Protein AF-A0A372Q7Y9-F1 (afdb_monomer_lite)

pLDDT: mean 80.44, std 14.88, range [39.59, 94.12]

Secondary structure (DSSP, 8-state):
------SEEEGGGTEEEEEE-GGGT-TTSTT-S-HHHHHHHHHHHHHHHHHHHHTT-EEEEEETTS-HHHHHHHHHHHHHHHHHHS----

Foldseek 3Di:
DPDLDFPDADPVLLETEHEAEPLQPDPPDPPDPDPVVNVVVVVSVVVVVVVSVVVVHHYHYHYPPDPCVPRVVVVVVVSVVVCVVDVDPD

Sequence (90 aa):
MRGLELDAFFRHHRMALEVQGAQHRLHNTSWYKDVKKLKDIVDRDRKKRTLCQLNGIYLLEVWYDENLEITIPQKIYKFKECIDRKGFNL

Radius of gyration: 15.14 Å; chains: 1; bounding box: 36×31×39 Å

Structure (mmCIF, N/CA/C/O backbone):
data_AF-A0A372Q7Y9-F1
#
_entry.id   AF-A0A372Q7Y9-F1
#
loop_
_atom_site.group_PDB
_atom_site.id
_atom_site.type_symbol
_atom_site.label_atom_id
_atom_site.label_alt_id
_atom_site.label_comp_id
_atom_site.label_asym_id
_atom_site.label_entity_id
_atom_site.label_seq_id
_atom_site.pdbx_PDB_ins_code
_atom_site.Cartn_x
_atom_site.Cartn_y
_atom_site.Cartn_z
_atom_site.occupancy
_atom_site.B_iso_or_equiv
_atom_site.auth_seq_id
_atom_site.auth_comp_id
_atom_site.auth_asym_id
_atom_site.auth_atom_id
_atom_site.pdbx_PDB_model_num
ATOM 1 N N . MET A 1 1 ? -4.265 -20.435 -8.662 1.00 39.59 1 MET A N 1
ATOM 2 C CA . MET A 1 1 ? -4.949 -19.211 -8.184 1.00 39.59 1 MET A CA 1
ATOM 3 C C . MET A 1 1 ? -4.181 -18.013 -8.722 1.00 39.59 1 MET A C 1
ATOM 5 O O . MET A 1 1 ? -2.974 -17.986 -8.538 1.00 39.59 1 MET A O 1
ATOM 9 N N . ARG A 1 2 ? -4.797 -17.061 -9.440 1.00 60.06 2 ARG A N 1
ATOM 10 C CA . ARG A 1 2 ? -4.073 -15.858 -9.917 1.00 60.06 2 ARG A CA 1
ATOM 11 C C . ARG A 1 2 ? -3.968 -14.848 -8.765 1.00 60.06 2 ARG A C 1
ATOM 13 O O . ARG A 1 2 ? -4.622 -13.810 -8.799 1.00 60.06 2 ARG A O 1
ATOM 20 N N . GLY A 1 3 ? -3.242 -15.253 -7.717 1.00 60.53 3 GLY A N 1
ATOM 21 C CA . GLY A 1 3 ? -3.169 -14.622 -6.399 1.00 60.53 3 GLY A CA 1
ATOM 22 C C . GLY A 1 3 ? -2.893 -13.131 -6.497 1.00 60.53 3 GLY A C 1
ATOM 23 O O . GLY A 1 3 ? -1.924 -12.722 -7.134 1.00 60.53 3 GLY A O 1
ATOM 24 N N . LEU A 1 4 ? -3.789 -12.323 -5.932 1.00 78.75 4 LEU A N 1
ATOM 25 C CA . LEU A 1 4 ? -3.509 -10.949 -5.530 1.00 78.75 4 LEU A CA 1
ATOM 26 C C . LEU A 1 4 ? -3.108 -11.038 -4.059 1.00 78.75 4 LEU A C 1
ATOM 28 O O . LEU A 1 4 ? -3.967 -11.218 -3.203 1.00 78.75 4 LEU A O 1
ATOM 32 N N . GLU A 1 5 ? -1.811 -10.981 -3.798 1.00 86.38 5 GLU A N 1
ATOM 33 C CA . GLU A 1 5 ? -1.250 -11.026 -2.448 1.00 86.38 5 GLU A CA 1
ATOM 34 C C . GLU A 1 5 ? -0.934 -9.609 -1.993 1.00 86.38 5 GLU A C 1
ATOM 36 O O . GLU A 1 5 ? -0.590 -8.774 -2.825 1.00 86.38 5 GLU A O 1
ATOM 41 N N . LEU A 1 6 ? -1.095 -9.350 -0.703 1.00 90.00 6 LEU A N 1
ATOM 42 C CA . LEU A 1 6 ? -0.667 -8.120 -0.043 1.00 90.00 6 LEU A CA 1
ATOM 43 C C . LEU A 1 6 ? 0.631 -8.429 0.700 1.00 90.00 6 LEU A C 1
ATOM 45 O O . LEU A 1 6 ? 0.753 -9.536 1.229 1.00 90.00 6 LEU A O 1
ATOM 49 N N . ASP A 1 7 ? 1.550 -7.470 0.795 1.00 90.75 7 ASP A N 1
ATOM 50 C CA . ASP A 1 7 ? 2.824 -7.697 1.493 1.00 90.75 7 ASP A CA 1
ATOM 51 C C . ASP A 1 7 ? 2.614 -7.962 2.989 1.00 90.75 7 ASP A C 1
ATOM 53 O O . ASP A 1 7 ? 3.255 -8.833 3.576 1.00 90.75 7 ASP A O 1
ATOM 57 N N . ALA A 1 8 ? 1.674 -7.244 3.612 1.00 92.38 8 ALA A N 1
ATOM 58 C CA . ALA A 1 8 ? 1.216 -7.556 4.960 1.00 92.38 8 ALA A CA 1
ATOM 59 C C . ALA A 1 8 ? -0.263 -7.213 5.162 1.00 92.38 8 ALA A C 1
ATOM 61 O O . ALA A 1 8 ? -0.796 -6.263 4.585 1.00 92.38 8 ALA A O 1
ATOM 62 N N . PHE A 1 9 ? -0.931 -7.966 6.040 1.00 93.19 9 PHE A N 1
ATOM 63 C CA . PHE A 1 9 ? -2.321 -7.723 6.420 1.00 93.19 9 PHE A CA 1
ATOM 64 C C . PHE A 1 9 ? -2.516 -7.791 7.939 1.00 93.19 9 PHE A C 1
ATOM 66 O O . PHE A 1 9 ? -2.337 -8.829 8.574 1.00 93.19 9 PHE A O 1
ATOM 73 N N . PHE A 1 10 ? -2.951 -6.677 8.521 1.00 91.25 10 PHE A N 1
ATOM 74 C CA . PHE A 1 10 ? -3.244 -6.502 9.939 1.00 91.25 10 PHE A CA 1
ATOM 75 C C . PHE A 1 10 ? -4.743 -6.687 10.189 1.00 91.25 10 PHE A C 1
ATOM 77 O O . PHE A 1 10 ? -5.515 -5.726 10.260 1.00 91.25 10 PHE A O 1
ATOM 84 N N . ARG A 1 11 ? -5.162 -7.949 10.343 1.00 89.50 11 ARG A N 1
ATOM 85 C CA . ARG A 1 11 ? -6.577 -8.352 10.432 1.00 89.50 11 ARG A CA 1
ATOM 86 C C . ARG A 1 11 ? -7.402 -7.539 11.436 1.00 89.50 11 ARG A C 1
ATOM 88 O O . ARG A 1 11 ? -8.496 -7.102 11.093 1.00 89.50 11 ARG A O 1
ATOM 95 N N . HIS A 1 12 ? -6.884 -7.327 12.647 1.00 88.31 12 HIS A N 1
ATOM 96 C CA . HIS A 1 12 ? -7.607 -6.632 13.723 1.00 88.31 12 HIS A CA 1
ATOM 97 C C . HIS A 1 12 ? -7.863 -5.151 13.436 1.00 88.31 12 HIS A C 1
ATOM 99 O O . HIS A 1 12 ? -8.836 -4.597 13.929 1.00 88.31 12 HIS A O 1
ATOM 105 N N . HIS A 1 13 ? -7.025 -4.530 12.608 1.00 86.31 13 HIS A N 1
ATOM 106 C CA . HIS A 1 13 ? -7.125 -3.112 12.265 1.00 86.31 13 HIS A CA 1
ATOM 107 C C . HIS A 1 13 ? -7.771 -2.889 10.898 1.00 86.31 13 HIS A C 1
ATOM 109 O O . HIS A 1 13 ? -7.845 -1.751 10.445 1.00 86.31 13 HIS A O 1
ATOM 115 N N . ARG A 1 14 ? -8.185 -3.973 10.216 1.00 91.56 14 ARG A N 1
ATOM 116 C CA . ARG A 1 14 ? -8.665 -3.938 8.827 1.00 91.56 14 ARG A CA 1
ATOM 117 C C . ARG A 1 14 ? -7.714 -3.129 7.940 1.00 91.56 14 ARG A C 1
ATOM 119 O O . ARG A 1 14 ? -8.148 -2.318 7.134 1.00 91.56 14 ARG A O 1
ATOM 126 N N . MET A 1 15 ? -6.410 -3.345 8.102 1.00 92.88 15 MET A N 1
ATOM 127 C CA . MET A 1 15 ? -5.368 -2.597 7.400 1.00 92.88 15 MET A CA 1
ATOM 128 C C . MET A 1 15 ? -4.469 -3.550 6.622 1.00 92.88 15 MET A C 1
ATOM 130 O O . MET A 1 15 ? -4.103 -4.607 7.126 1.00 92.88 15 MET A O 1
ATOM 134 N N . ALA A 1 16 ? -4.091 -3.167 5.411 1.00 94.12 16 ALA A N 1
ATOM 135 C CA . ALA A 1 16 ? -3.110 -3.858 4.586 1.00 94.12 16 ALA A CA 1
ATOM 136 C C . ALA A 1 16 ? -1.938 -2.925 4.281 1.00 94.12 16 ALA A C 1
ATOM 138 O O . ALA A 1 16 ? -2.156 -1.726 4.170 1.00 94.12 16 ALA A O 1
ATOM 139 N N . LEU A 1 17 ? -0.728 -3.457 4.133 1.00 92.38 17 LEU A N 1
ATOM 140 C CA . LEU A 1 17 ? 0.458 -2.728 3.680 1.00 92.38 17 LEU A CA 1
ATOM 141 C C . LEU A 1 17 ? 0.896 -3.281 2.325 1.00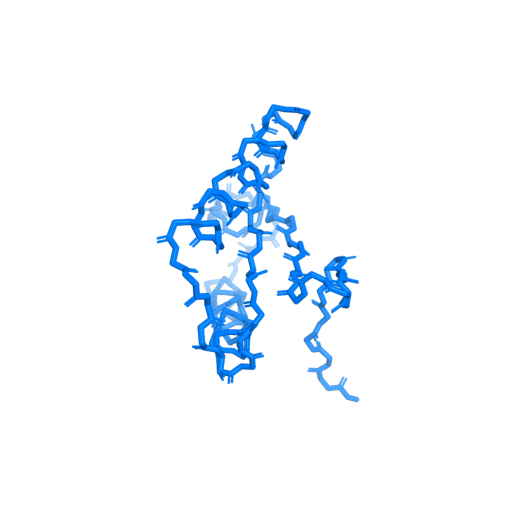 92.38 17 LEU A C 1
ATOM 143 O O . LEU A 1 17 ? 0.913 -4.496 2.130 1.00 92.38 17 LEU A O 1
ATOM 147 N N . GLU A 1 18 ? 1.272 -2.376 1.431 1.00 92.94 18 GLU A N 1
ATOM 148 C CA . GLU A 1 18 ? 1.828 -2.687 0.120 1.00 92.94 18 GLU A CA 1
ATOM 149 C C . GLU A 1 18 ? 3.010 -1.751 -0.169 1.00 92.94 18 GLU A C 1
ATOM 151 O O . GLU A 1 18 ? 2.863 -0.522 -0.157 1.00 92.94 18 GLU A O 1
ATOM 156 N N . VAL A 1 19 ? 4.179 -2.330 -0.433 1.00 89.50 19 VAL A N 1
ATOM 157 C CA . VAL A 1 19 ? 5.400 -1.618 -0.797 1.00 89.50 19 VAL A CA 1
ATOM 158 C C . VAL A 1 19 ? 5.531 -1.590 -2.315 1.00 89.50 19 VAL A C 1
ATOM 160 O O . VAL A 1 19 ? 5.743 -2.593 -2.988 1.00 89.50 19 VAL A O 1
ATOM 163 N N . GLN A 1 20 ? 5.426 -0.393 -2.867 1.00 87.31 20 GLN A N 1
ATOM 164 C CA . GLN A 1 20 ? 5.463 -0.136 -4.294 1.00 87.31 20 GLN A CA 1
ATOM 165 C C . GLN A 1 20 ? 6.918 -0.016 -4.765 1.00 87.31 20 GLN A C 1
ATOM 167 O O . GLN A 1 20 ? 7.650 0.893 -4.358 1.00 87.31 20 GLN A O 1
ATOM 172 N N . GLY A 1 21 ? 7.347 -0.927 -5.640 1.00 82.75 21 GLY A N 1
ATOM 173 C CA . GLY A 1 21 ? 8.693 -0.918 -6.218 1.00 82.75 21 GLY A CA 1
ATOM 174 C C . GLY A 1 21 ? 8.885 0.131 -7.323 1.00 82.75 21 GLY A C 1
ATOM 175 O O . GLY A 1 21 ? 7.930 0.613 -7.932 1.00 82.75 21 GLY A O 1
ATOM 176 N N . ALA A 1 22 ? 10.146 0.427 -7.664 1.00 75.56 22 ALA A N 1
ATOM 177 C CA . ALA A 1 22 ? 10.532 1.347 -8.754 1.00 75.56 22 ALA A CA 1
ATOM 178 C C . ALA A 1 22 ? 9.889 1.009 -10.107 1.00 75.56 22 ALA A C 1
ATOM 180 O O . ALA A 1 22 ? 9.587 1.877 -10.930 1.00 75.56 22 ALA A O 1
ATOM 181 N N . GLN A 1 23 ? 9.642 -0.283 -10.288 1.00 67.62 23 GLN A N 1
ATOM 182 C CA . GLN A 1 23 ? 8.977 -0.900 -11.423 1.00 67.62 23 GLN A CA 1
ATOM 183 C C . GLN A 1 23 ? 7.571 -0.349 -11.702 1.00 67.62 23 GLN A C 1
ATOM 185 O O . GLN A 1 23 ? 7.119 -0.414 -12.841 1.00 67.62 23 GLN A O 1
ATOM 190 N N . HIS A 1 24 ? 6.894 0.211 -10.697 1.00 60.88 24 HIS A N 1
ATOM 191 C CA . HIS A 1 24 ? 5.531 0.728 -10.832 1.00 60.88 24 HIS A CA 1
ATOM 192 C C . HIS A 1 24 ? 5.493 2.189 -11.326 1.00 60.88 24 HIS A C 1
ATOM 194 O O . HIS A 1 24 ? 4.435 2.670 -11.725 1.00 60.88 24 HIS A O 1
ATOM 200 N N . ARG A 1 25 ? 6.631 2.908 -11.328 1.00 65.75 25 ARG A N 1
ATOM 201 C CA . ARG A 1 25 ? 6.719 4.314 -11.783 1.00 65.75 25 ARG A CA 1
ATOM 202 C C . ARG A 1 25 ? 7.610 4.534 -13.000 1.00 65.75 25 ARG A C 1
ATOM 204 O O . ARG A 1 25 ? 7.327 5.424 -13.799 1.00 65.75 25 ARG A O 1
ATOM 211 N N . LEU A 1 26 ? 8.683 3.763 -13.160 1.00 60.53 26 LEU A N 1
ATOM 212 C CA . LEU A 1 26 ? 9.689 4.043 -14.183 1.00 60.53 26 LEU A CA 1
ATOM 213 C C . LEU A 1 26 ? 9.518 3.138 -15.407 1.00 60.53 26 LEU A C 1
ATOM 215 O O . LEU A 1 26 ? 9.960 1.994 -15.414 1.00 60.53 26 LEU A O 1
ATOM 219 N N . HIS A 1 27 ? 8.971 3.703 -16.489 1.00 53.91 27 HIS A N 1
ATOM 220 C CA . HIS A 1 27 ? 8.918 3.082 -17.824 1.00 53.91 27 HIS A CA 1
ATOM 221 C C . HIS A 1 27 ? 10.320 2.790 -18.407 1.00 53.91 27 HIS A C 1
ATOM 223 O O . HIS A 1 27 ? 10.447 2.050 -19.376 1.00 53.91 27 HIS A O 1
ATOM 229 N N . ASN A 1 28 ? 11.381 3.390 -17.850 1.00 52.47 28 ASN A N 1
ATOM 230 C CA . ASN A 1 28 ? 12.688 3.494 -18.508 1.00 52.47 28 ASN A CA 1
ATOM 231 C C . ASN A 1 28 ? 13.859 2.933 -17.693 1.00 52.47 28 ASN A C 1
ATOM 233 O O . ASN A 1 28 ? 14.973 3.446 -17.709 1.00 52.47 28 ASN A O 1
ATOM 237 N N . THR A 1 29 ? 13.598 1.868 -16.953 1.00 50.91 29 THR A N 1
ATOM 238 C CA . THR A 1 29 ? 14.647 1.051 -16.348 1.00 50.91 29 THR A CA 1
ATOM 239 C C . THR A 1 29 ? 14.613 -0.301 -17.059 1.00 50.91 29 THR A C 1
ATOM 241 O O . THR A 1 29 ? 13.538 -0.738 -17.462 1.00 50.91 29 THR A O 1
ATOM 244 N N . SER A 1 30 ? 15.755 -0.965 -17.258 1.00 57.88 30 SER A N 1
ATOM 245 C CA . SER A 1 30 ? 15.911 -2.234 -18.011 1.00 57.88 30 SER A CA 1
ATOM 246 C C . SER A 1 30 ? 14.988 -3.411 -17.609 1.00 57.88 30 SER A C 1
ATOM 248 O O . SER A 1 30 ? 15.144 -4.512 -18.132 1.00 57.88 30 SER A O 1
ATOM 250 N N . TRP A 1 31 ? 14.034 -3.208 -16.698 1.00 52.28 31 TRP A N 1
ATOM 251 C CA . TRP A 1 31 ? 13.069 -4.172 -16.175 1.00 52.28 31 TRP A CA 1
ATOM 252 C C . TRP A 1 31 ? 11.901 -4.468 -17.128 1.00 52.28 31 TRP A C 1
ATOM 254 O O . TRP A 1 31 ? 11.481 -5.621 -17.216 1.00 52.28 31 TRP A O 1
ATOM 264 N N . TYR A 1 32 ? 11.397 -3.481 -17.883 1.00 54.34 32 TYR A N 1
ATOM 265 C CA . TYR A 1 32 ? 10.279 -3.688 -18.815 1.00 54.34 32 TYR A CA 1
ATOM 266 C C . TYR A 1 32 ? 10.568 -3.074 -20.183 1.00 54.34 32 TYR A C 1
ATOM 268 O O . TYR A 1 32 ? 10.548 -1.865 -20.359 1.00 54.34 32 TYR A O 1
ATOM 276 N N . LYS A 1 33 ? 10.794 -3.934 -21.182 1.00 59.72 33 LYS A N 1
ATOM 277 C CA . LYS A 1 33 ? 10.886 -3.532 -22.598 1.00 59.72 33 LYS A CA 1
ATOM 278 C C . LYS A 1 33 ? 9.513 -3.323 -23.256 1.00 59.72 33 LYS A C 1
ATOM 280 O O . LYS A 1 33 ? 9.453 -2.899 -24.401 1.00 59.72 33 LYS A O 1
ATOM 285 N N . ASP A 1 34 ? 8.428 -3.670 -22.558 1.00 68.00 34 ASP A N 1
ATOM 286 C CA . ASP A 1 34 ? 7.081 -3.793 -23.119 1.00 68.00 34 ASP A CA 1
ATOM 287 C C . ASP A 1 34 ? 6.053 -3.026 -22.272 1.00 68.00 34 ASP A C 1
ATOM 289 O O . ASP A 1 34 ? 5.834 -3.334 -21.096 1.00 68.00 34 ASP A O 1
ATOM 293 N N . VAL A 1 35 ? 5.395 -2.055 -22.909 1.00 72.81 35 VAL A N 1
ATOM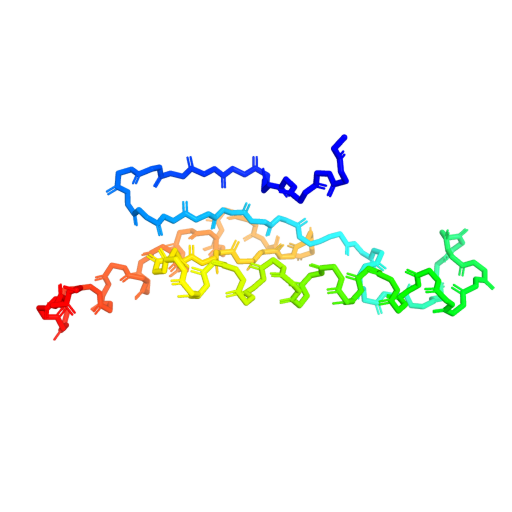 294 C CA . VAL A 1 35 ? 4.323 -1.207 -22.360 1.00 72.81 35 VAL A CA 1
ATOM 295 C C . VAL A 1 35 ? 3.176 -2.044 -21.783 1.00 72.81 35 VAL A C 1
ATOM 297 O O . VAL A 1 35 ? 2.534 -1.648 -20.808 1.00 72.81 35 VAL A O 1
ATOM 300 N N . LYS A 1 36 ? 2.929 -3.235 -22.343 1.00 78.62 36 LYS A N 1
ATOM 301 C CA . LYS A 1 36 ? 1.861 -4.129 -21.893 1.00 78.62 36 LYS A CA 1
ATOM 302 C C . LYS A 1 36 ? 2.067 -4.600 -20.453 1.00 78.62 36 LYS A C 1
ATOM 304 O O . LYS A 1 36 ? 1.111 -4.632 -19.686 1.00 78.62 36 LYS A O 1
ATOM 309 N N . LYS A 1 37 ? 3.312 -4.879 -20.055 1.00 76.12 37 LYS A N 1
ATOM 310 C CA . LYS A 1 37 ? 3.629 -5.320 -18.687 1.00 76.12 37 LYS A CA 1
ATOM 311 C C . LYS A 1 37 ? 3.423 -4.212 -17.658 1.00 76.12 37 LYS A C 1
ATOM 313 O O . LYS A 1 37 ? 2.945 -4.487 -16.564 1.00 76.12 37 LYS A O 1
ATOM 318 N N . LEU A 1 38 ? 3.724 -2.963 -18.023 1.00 76.44 38 LEU A N 1
ATOM 319 C CA . LEU A 1 38 ? 3.433 -1.813 -17.166 1.00 76.44 38 LEU A CA 1
ATOM 320 C C . LEU A 1 38 ? 1.923 -1.670 -16.948 1.00 76.44 38 LEU A C 1
ATOM 322 O O . LEU A 1 38 ? 1.476 -1.495 -15.817 1.00 76.44 38 LEU A O 1
ATOM 326 N N . LYS A 1 39 ? 1.132 -1.801 -18.018 1.00 83.00 39 LYS A N 1
ATOM 327 C CA . LYS A 1 39 ? -0.329 -1.764 -17.921 1.00 83.00 39 LYS A CA 1
ATOM 328 C C . LYS A 1 39 ? -0.870 -2.876 -17.018 1.00 83.00 39 LYS A C 1
ATOM 330 O O . LYS A 1 39 ? -1.703 -2.595 -16.164 1.00 83.00 39 LYS A O 1
ATOM 335 N N . ASP A 1 40 ? -0.357 -4.097 -17.153 1.00 84.44 40 ASP A N 1
ATOM 336 C CA . ASP A 1 40 ? -0.777 -5.230 -16.321 1.00 84.44 40 ASP A CA 1
ATOM 337 C C . ASP A 1 40 ? -0.500 -4.989 -14.823 1.00 84.44 40 ASP A C 1
ATOM 339 O O . ASP A 1 40 ? -1.324 -5.345 -13.978 1.00 84.44 40 ASP A O 1
ATOM 343 N N . ILE A 1 41 ? 0.628 -4.351 -14.482 1.00 82.19 41 ILE A N 1
ATOM 344 C CA . ILE A 1 41 ? 0.970 -3.964 -13.102 1.00 82.19 41 ILE A CA 1
ATOM 345 C C . ILE A 1 41 ? 0.004 -2.894 -12.586 1.00 82.19 41 ILE A C 1
ATOM 347 O O . ILE A 1 41 ? -0.581 -3.059 -11.517 1.00 82.19 41 ILE A O 1
ATOM 351 N N . VAL A 1 42 ? -0.237 -1.840 -13.371 1.00 83.50 42 VAL A N 1
ATOM 352 C CA . VAL A 1 42 ? -1.173 -0.764 -13.005 1.00 83.50 42 VAL A CA 1
ATOM 353 C C . VAL A 1 42 ? -2.593 -1.303 -12.803 1.00 83.50 42 VAL A C 1
ATOM 355 O O . VAL A 1 42 ? -3.259 -0.958 -11.824 1.00 83.50 42 VAL A O 1
ATOM 358 N N . ASP A 1 43 ? -3.057 -2.183 -13.692 1.00 88.38 43 ASP A N 1
ATOM 359 C CA . ASP A 1 43 ? -4.376 -2.808 -13.592 1.00 88.38 43 ASP A CA 1
ATOM 360 C C . ASP A 1 43 ? -4.469 -3.726 -12.362 1.00 88.38 43 ASP A C 1
ATOM 362 O O . ASP A 1 43 ? -5.506 -3.779 -11.688 1.00 88.38 43 ASP A O 1
ATOM 366 N N . ARG A 1 44 ? -3.376 -4.414 -12.012 1.00 87.25 44 ARG A N 1
ATOM 367 C CA . ARG A 1 44 ? -3.287 -5.246 -10.808 1.00 87.25 44 ARG A CA 1
ATOM 368 C C . ARG A 1 44 ? -3.337 -4.411 -9.527 1.00 87.25 44 ARG A C 1
ATOM 370 O O . ARG A 1 44 ? -4.114 -4.758 -8.635 1.00 87.25 44 ARG A O 1
ATOM 377 N N . ASP A 1 45 ? -2.605 -3.304 -9.454 1.00 87.62 45 ASP A N 1
ATOM 378 C CA . ASP A 1 45 ? -2.636 -2.381 -8.311 1.00 87.62 45 ASP A CA 1
ATOM 379 C C . ASP A 1 45 ? -4.012 -1.738 -8.149 1.00 87.62 45 ASP A C 1
ATOM 381 O O . ASP A 1 45 ? -4.568 -1.681 -7.049 1.00 87.62 45 ASP A O 1
ATOM 385 N N . ARG A 1 46 ? -4.627 -1.316 -9.260 1.00 90.31 46 ARG A N 1
ATOM 386 C CA . ARG A 1 46 ? -6.001 -0.805 -9.254 1.00 90.31 46 ARG A CA 1
ATOM 387 C C . ARG A 1 46 ? -6.967 -1.844 -8.694 1.00 90.31 46 ARG A C 1
ATOM 389 O O . ARG A 1 46 ? -7.788 -1.516 -7.841 1.00 90.31 46 ARG A O 1
ATOM 396 N N . LYS A 1 47 ? -6.844 -3.102 -9.122 1.00 92.38 47 LYS A N 1
ATOM 397 C CA . LYS A 1 47 ? -7.681 -4.195 -8.620 1.00 92.38 47 LYS A CA 1
ATOM 398 C C . LYS A 1 47 ? -7.474 -4.438 -7.120 1.00 92.38 47 LYS A C 1
ATOM 400 O O . LYS A 1 47 ? -8.466 -4.636 -6.420 1.00 92.38 47 LYS A O 1
ATOM 405 N N . LYS A 1 48 ? -6.236 -4.379 -6.611 1.00 90.88 48 LYS A N 1
ATOM 406 C CA . LYS A 1 48 ? -5.944 -4.465 -5.165 1.00 90.88 48 LYS A CA 1
ATOM 407 C C . LYS A 1 48 ? -6.632 -3.347 -4.385 1.00 90.88 48 LYS A C 1
ATOM 409 O O . LYS A 1 48 ? -7.346 -3.637 -3.425 1.00 90.88 48 LYS A O 1
ATOM 414 N N . ARG A 1 49 ? -6.482 -2.093 -4.831 1.00 92.56 49 ARG A N 1
ATOM 415 C CA . ARG A 1 49 ? -7.132 -0.924 -4.212 1.00 92.56 49 ARG A CA 1
ATOM 416 C C . ARG A 1 49 ? -8.648 -1.091 -4.161 1.00 92.56 49 ARG A C 1
ATOM 418 O O . ARG A 1 49 ? -9.237 -0.957 -3.092 1.00 92.56 49 ARG A O 1
ATOM 425 N N . THR A 1 50 ? -9.270 -1.452 -5.286 1.00 93.44 50 THR A N 1
ATOM 426 C CA . THR A 1 50 ? -10.723 -1.660 -5.363 1.00 93.44 50 THR A CA 1
ATOM 427 C C . THR A 1 50 ? -11.190 -2.767 -4.421 1.00 93.44 50 THR A C 1
ATOM 429 O O . THR A 1 50 ? -12.172 -2.584 -3.709 1.00 93.44 50 THR A O 1
ATOM 432 N N . LEU A 1 51 ? -10.486 -3.900 -4.366 1.00 93.12 51 LEU A N 1
ATOM 433 C CA . LEU A 1 51 ? -10.854 -4.989 -3.461 1.00 93.12 51 LEU A CA 1
ATOM 434 C C . LEU A 1 51 ? -10.703 -4.594 -1.991 1.00 93.12 51 LEU A C 1
ATOM 436 O O . LEU A 1 51 ? -11.589 -4.912 -1.202 1.00 93.12 51 LEU A O 1
ATOM 440 N N . CYS A 1 52 ? -9.637 -3.880 -1.622 1.00 92.69 52 CYS A N 1
ATOM 441 C CA . CYS A 1 52 ? -9.472 -3.389 -0.255 1.00 92.69 52 CYS A CA 1
ATOM 442 C C . CYS A 1 52 ? -10.618 -2.445 0.128 1.00 92.69 52 CYS A C 1
ATOM 444 O O . CYS A 1 52 ? -11.256 -2.653 1.154 1.00 92.69 52 CYS A O 1
ATOM 446 N N .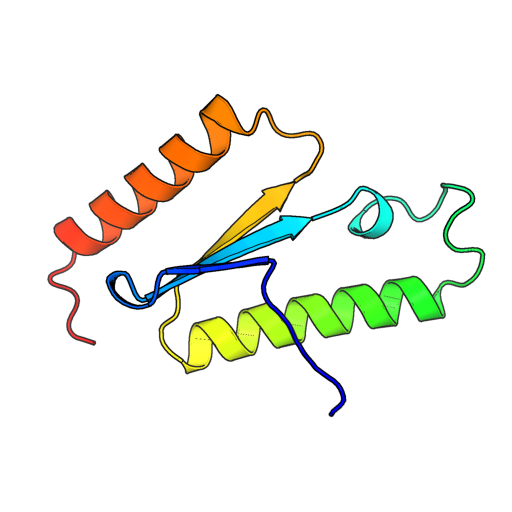 GLN A 1 53 ? -10.957 -1.487 -0.739 1.00 91.00 53 GLN A N 1
ATOM 447 C CA . GLN A 1 53 ? -12.067 -0.555 -0.518 1.00 91.00 53 GLN A CA 1
ATOM 448 C C . GLN A 1 53 ? -13.414 -1.268 -0.350 1.00 91.00 53 GLN A C 1
ATOM 450 O O . GLN A 1 53 ? -14.111 -1.021 0.630 1.00 91.00 53 GLN A O 1
ATOM 455 N N . LEU A 1 54 ? -13.761 -2.187 -1.259 1.00 93.31 54 LEU A N 1
ATOM 456 C CA . LEU A 1 54 ? -15.018 -2.947 -1.192 1.00 93.31 54 LEU A CA 1
ATOM 457 C C . LEU A 1 54 ? -15.126 -3.799 0.075 1.00 93.31 54 LEU A C 1
ATOM 459 O O . LEU A 1 54 ? -16.221 -4.037 0.571 1.00 93.31 54 LEU A O 1
ATOM 463 N N . ASN A 1 55 ? -13.990 -4.252 0.602 1.00 91.31 55 ASN A N 1
ATOM 464 C CA . ASN A 1 55 ? -13.930 -5.021 1.834 1.00 91.31 55 ASN A CA 1
ATOM 465 C C . ASN A 1 55 ? -13.676 -4.135 3.059 1.00 91.31 55 ASN A C 1
ATOM 467 O O . ASN A 1 55 ? -13.358 -4.677 4.107 1.00 91.31 55 ASN A O 1
ATOM 471 N N . GLY A 1 56 ? -13.764 -2.804 2.983 1.00 90.94 56 GLY A N 1
ATOM 472 C CA . GLY A 1 56 ? -13.506 -1.931 4.136 1.00 90.94 56 GLY A CA 1
ATOM 473 C C . GLY A 1 56 ? -12.133 -2.172 4.775 1.00 90.94 56 GLY A C 1
ATOM 474 O O . GLY A 1 56 ? -12.016 -2.218 5.999 1.00 90.94 56 GLY A O 1
ATOM 475 N N . ILE A 1 57 ? -11.122 -2.432 3.946 1.00 92.19 57 ILE A N 1
ATOM 476 C CA . ILE A 1 57 ? -9.720 -2.574 4.332 1.00 92.19 57 ILE A CA 1
ATOM 477 C C . ILE A 1 57 ? -8.999 -1.290 3.932 1.00 92.19 57 ILE A C 1
ATOM 479 O O . ILE A 1 57 ? -9.013 -0.891 2.766 1.00 92.19 57 ILE A O 1
ATOM 483 N N . TYR A 1 58 ? -8.334 -0.658 4.891 1.00 91.88 58 TYR A N 1
ATOM 484 C CA . TYR A 1 58 ? -7.456 0.469 4.628 1.00 91.88 58 TYR A CA 1
ATOM 485 C C . TYR A 1 58 ? -6.140 -0.029 4.028 1.00 91.88 58 TYR A C 1
ATOM 487 O O . TYR A 1 58 ? -5.363 -0.709 4.699 1.00 91.88 58 TYR A O 1
ATOM 495 N N . LEU A 1 59 ? -5.898 0.290 2.758 1.00 93.25 59 LEU A N 1
ATOM 496 C CA . LEU A 1 59 ? -4.657 -0.062 2.077 1.00 93.25 59 LEU A CA 1
ATOM 497 C C . LEU A 1 59 ? -3.617 1.047 2.274 1.00 93.25 59 LEU A C 1
ATOM 499 O O . LEU A 1 59 ? -3.770 2.161 1.776 1.00 93.25 59 LEU A O 1
ATOM 503 N N . LEU A 1 60 ? -2.560 0.722 3.007 1.00 93.19 60 LEU A N 1
ATOM 504 C CA . LEU A 1 60 ? -1.388 1.545 3.237 1.00 93.19 60 LEU A CA 1
ATOM 505 C C . LEU A 1 60 ? -0.364 1.285 2.129 1.00 93.19 60 LEU A C 1
ATOM 507 O O . LEU A 1 60 ? 0.326 0.273 2.140 1.00 93.19 60 LEU A O 1
ATOM 511 N N . GLU A 1 61 ? -0.249 2.211 1.187 1.00 92.38 61 GLU A N 1
ATOM 512 C CA . GLU A 1 61 ? 0.730 2.111 0.102 1.00 92.38 61 GLU A CA 1
ATOM 513 C C . GLU A 1 61 ? 1.951 2.963 0.422 1.00 92.38 61 GLU A C 1
ATOM 515 O O . GLU A 1 61 ? 1.812 4.146 0.749 1.00 92.38 61 GLU A O 1
ATOM 520 N N . VAL A 1 62 ? 3.140 2.376 0.338 1.00 91.56 62 VAL A N 1
ATOM 521 C CA . VAL A 1 62 ? 4.412 3.054 0.615 1.00 91.56 62 VAL A CA 1
ATOM 522 C C . VAL A 1 62 ? 5.368 2.787 -0.527 1.00 91.56 62 VAL A C 1
ATOM 524 O O . VAL A 1 62 ? 5.427 1.677 -1.038 1.00 91.56 62 VAL A O 1
ATOM 527 N N . TRP A 1 63 ? 6.104 3.797 -0.953 1.00 90.19 63 TRP A N 1
ATOM 528 C CA . TRP A 1 63 ? 7.044 3.653 -2.048 1.00 90.19 63 TRP A CA 1
ATOM 529 C C . TRP A 1 63 ? 8.442 3.304 -1.554 1.00 90.19 63 TRP A C 1
ATOM 531 O O . TRP A 1 63 ? 8.866 3.752 -0.492 1.00 90.19 63 TRP A O 1
ATOM 541 N N . TYR A 1 64 ? 9.171 2.519 -2.346 1.00 85.38 64 TYR A N 1
ATOM 542 C CA . TYR A 1 64 ? 10.534 2.078 -2.027 1.00 85.38 64 TYR A CA 1
ATOM 543 C C . TYR A 1 64 ? 11.535 3.227 -1.795 1.00 85.38 64 TYR A C 1
ATOM 545 O O . TYR A 1 64 ? 12.554 3.023 -1.143 1.00 85.38 64 TYR A O 1
ATOM 553 N N . ASP A 1 65 ? 11.275 4.405 -2.366 1.00 88.75 65 ASP A N 1
ATOM 554 C CA . ASP A 1 65 ? 12.095 5.614 -2.267 1.00 88.75 65 ASP A CA 1
ATOM 555 C C . ASP A 1 65 ? 11.656 6.551 -1.128 1.00 88.75 65 ASP A C 1
ATOM 557 O O . ASP A 1 65 ? 12.315 7.557 -0.866 1.00 88.75 65 ASP A O 1
ATOM 561 N N . GLU A 1 66 ? 10.567 6.231 -0.421 1.00 89.44 66 GLU A N 1
ATOM 562 C CA . GLU A 1 66 ? 10.170 6.937 0.796 1.00 89.44 66 GLU A CA 1
ATOM 563 C C . GLU A 1 66 ? 11.010 6.460 1.995 1.00 89.44 66 GLU A C 1
ATOM 565 O O . GLU A 1 66 ? 11.357 5.284 2.115 1.00 89.44 66 GLU A O 1
ATOM 570 N N . ASN A 1 67 ? 11.284 7.355 2.951 1.00 91.94 67 ASN A N 1
ATOM 571 C CA . ASN A 1 67 ? 11.841 6.938 4.238 1.00 91.94 67 ASN A CA 1
ATOM 572 C C . ASN A 1 67 ? 10.767 6.164 5.025 1.00 91.94 67 ASN A C 1
ATOM 574 O O . ASN A 1 67 ? 9.856 6.762 5.602 1.00 91.94 67 ASN A O 1
ATOM 578 N N . LEU A 1 68 ? 10.870 4.833 5.031 1.00 87.19 68 LEU A N 1
ATOM 579 C CA . LEU A 1 68 ? 9.876 3.932 5.622 1.00 87.19 68 LEU A CA 1
ATOM 580 C C . LEU A 1 68 ? 9.680 4.162 7.127 1.00 87.19 68 LEU A C 1
ATOM 582 O O . LEU A 1 68 ? 8.546 4.080 7.603 1.00 87.19 68 LEU A O 1
ATOM 586 N N . GLU A 1 69 ? 10.749 4.505 7.854 1.00 88.88 69 GLU A N 1
ATOM 587 C CA . GLU A 1 69 ? 10.705 4.775 9.299 1.00 88.88 69 GLU A CA 1
ATOM 588 C C . GLU A 1 69 ? 9.874 6.016 9.634 1.00 88.88 69 GLU A C 1
ATOM 590 O O . GLU A 1 69 ? 9.325 6.118 10.727 1.00 88.88 69 GLU A O 1
ATOM 595 N N . ILE A 1 70 ? 9.734 6.946 8.687 1.00 92.25 70 ILE A N 1
ATOM 596 C CA . ILE A 1 70 ? 8.934 8.164 8.850 1.00 92.25 70 ILE A CA 1
ATOM 597 C C . ILE A 1 70 ? 7.539 7.973 8.248 1.00 92.25 70 ILE A C 1
ATOM 599 O O . ILE A 1 70 ? 6.522 8.266 8.882 1.00 92.2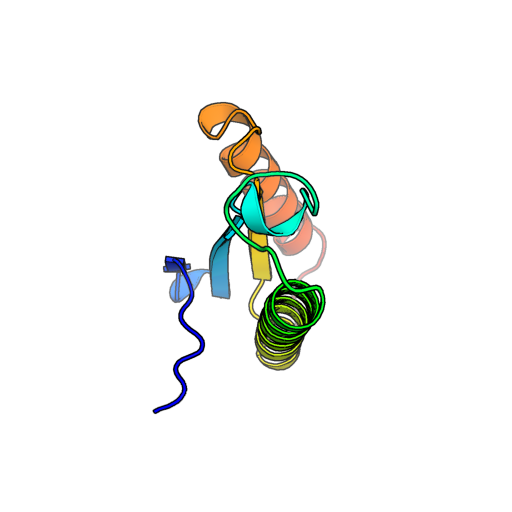5 70 ILE A O 1
ATOM 603 N N . THR A 1 71 ? 7.472 7.463 7.020 1.00 91.38 71 THR A N 1
ATOM 604 C CA . THR A 1 71 ? 6.239 7.425 6.231 1.00 91.38 71 THR A CA 1
ATOM 605 C C . THR A 1 71 ? 5.217 6.438 6.785 1.00 91.38 71 THR A C 1
ATOM 607 O O . THR A 1 71 ? 4.023 6.752 6.817 1.00 91.38 71 THR A O 1
ATOM 610 N N . ILE A 1 72 ? 5.654 5.256 7.241 1.00 90.19 72 ILE A N 1
ATOM 611 C CA . ILE A 1 72 ? 4.739 4.250 7.797 1.00 90.19 72 ILE A CA 1
ATOM 612 C C . ILE A 1 72 ? 4.063 4.790 9.069 1.00 90.19 72 ILE A C 1
ATOM 614 O O . ILE A 1 72 ? 2.827 4.843 9.085 1.00 90.19 72 ILE A O 1
ATOM 618 N N . PRO A 1 73 ? 4.796 5.272 10.098 1.00 92.12 73 PRO A N 1
ATOM 619 C CA . PRO A 1 73 ? 4.164 5.844 11.286 1.00 92.12 73 PRO A CA 1
ATOM 620 C C . PRO A 1 73 ? 3.229 7.015 10.984 1.00 92.12 73 PRO A C 1
ATOM 622 O O . PRO A 1 73 ? 2.129 7.064 11.532 1.00 92.12 73 PRO A O 1
ATOM 625 N N . GLN A 1 74 ? 3.605 7.925 10.078 1.00 92.50 74 GLN A N 1
ATOM 626 C CA . GLN A 1 74 ? 2.758 9.064 9.706 1.00 92.50 74 GLN A CA 1
ATOM 627 C C . GLN A 1 74 ? 1.424 8.630 9.094 1.00 92.50 74 GLN A C 1
ATOM 629 O O . GLN A 1 74 ? 0.368 9.162 9.442 1.00 92.50 74 GLN A O 1
ATOM 634 N N . LYS A 1 75 ? 1.450 7.663 8.172 1.00 91.12 75 LYS A N 1
ATOM 635 C CA . LYS A 1 75 ? 0.232 7.167 7.527 1.00 91.12 75 LYS A CA 1
ATOM 636 C C . LYS A 1 75 ? -0.636 6.359 8.504 1.00 91.12 75 LYS A C 1
ATOM 638 O O . LYS A 1 75 ? -1.858 6.490 8.456 1.00 91.12 75 LYS A O 1
ATOM 643 N N . ILE A 1 76 ? -0.033 5.599 9.425 1.00 89.94 76 ILE A N 1
ATOM 644 C CA . ILE A 1 76 ? -0.760 4.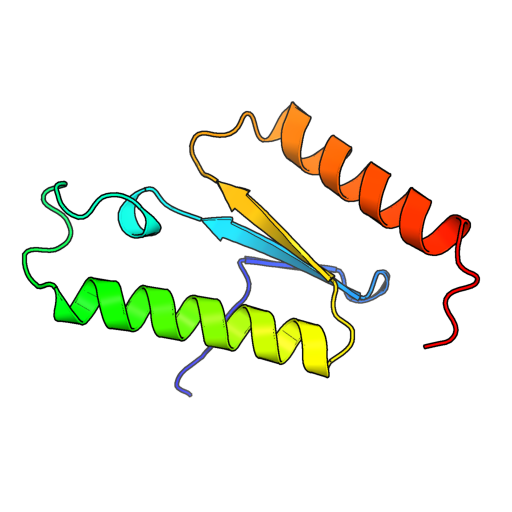915 10.511 1.00 89.94 76 ILE A CA 1
ATOM 645 C C . ILE A 1 76 ? -1.412 5.930 11.459 1.00 89.94 76 ILE A C 1
ATOM 647 O O . ILE A 1 76 ? -2.569 5.752 11.837 1.00 89.94 76 ILE A O 1
ATOM 651 N N . TYR A 1 77 ? -0.708 7.004 11.827 1.00 89.94 77 TYR A N 1
ATOM 652 C CA . TYR A 1 77 ? -1.255 8.062 12.680 1.00 89.94 77 TYR A CA 1
ATOM 653 C C . TYR A 1 77 ? -2.471 8.736 12.034 1.00 89.94 77 TYR A C 1
ATOM 655 O O . TYR A 1 77 ? -3.527 8.815 12.655 1.00 89.94 77 TYR A O 1
ATOM 663 N N . LYS A 1 78 ? -2.371 9.110 10.751 1.00 87.50 78 LYS A N 1
ATOM 664 C CA . LYS A 1 78 ? -3.498 9.676 9.987 1.00 87.50 78 LYS A CA 1
ATOM 665 C C . LYS A 1 78 ? -4.698 8.734 9.918 1.00 87.50 78 LYS A C 1
ATOM 667 O O . LYS A 1 78 ? -5.838 9.187 10.001 1.00 87.50 78 LYS A O 1
ATOM 672 N N . PHE A 1 79 ? -4.453 7.431 9.761 1.00 85.06 79 PHE A N 1
ATOM 673 C CA . PHE A 1 79 ? -5.514 6.428 9.801 1.00 85.06 79 PHE A CA 1
ATOM 674 C C . PHE A 1 79 ? -6.210 6.414 11.166 1.00 85.06 79 PHE A C 1
ATOM 676 O O . PHE A 1 79 ? -7.433 6.504 11.211 1.00 85.06 79 PHE A O 1
ATOM 683 N N . LYS A 1 80 ? -5.446 6.379 12.267 1.00 84.56 80 LYS A N 1
ATOM 684 C CA . LYS A 1 80 ? -6.002 6.445 13.627 1.00 84.56 80 LYS A CA 1
ATOM 685 C C . LYS A 1 80 ? -6.826 7.714 13.848 1.00 84.56 80 LYS A C 1
ATOM 687 O O . LYS A 1 80 ? -7.976 7.605 14.244 1.00 84.56 80 LYS A O 1
ATOM 692 N N . GLU A 1 81 ? -6.318 8.890 13.467 1.00 83.69 81 GLU A N 1
ATOM 693 C CA . GLU A 1 81 ? -7.089 10.142 13.554 1.00 83.69 81 GLU A CA 1
ATOM 694 C C . GLU A 1 81 ? -8.420 10.074 12.788 1.00 83.69 81 GLU A C 1
ATOM 696 O O . GLU A 1 81 ? -9.424 10.631 13.230 1.00 83.69 81 GLU A O 1
ATOM 701 N N . CYS A 1 82 ? -8.448 9.405 11.632 1.00 75.88 82 CYS A N 1
ATOM 702 C CA . CYS A 1 82 ? -9.664 9.243 10.838 1.00 75.88 82 CYS A CA 1
ATOM 703 C C . CYS A 1 82 ? -10.679 8.293 11.494 1.00 75.88 82 CYS A C 1
ATOM 705 O O . CYS A 1 82 ? -11.880 8.547 11.386 1.00 75.88 82 CYS A O 1
ATOM 707 N N . ILE A 1 83 ? -10.207 7.235 12.161 1.00 75.50 83 ILE A N 1
ATOM 708 C CA . ILE A 1 83 ? -11.033 6.307 12.951 1.00 75.50 83 ILE A CA 1
ATOM 709 C C . ILE A 1 83 ? -11.548 6.975 14.233 1.00 75.50 83 ILE A C 1
ATOM 711 O O . ILE A 1 83 ? -12.685 6.747 14.622 1.00 75.50 83 ILE A O 1
ATOM 715 N N . ASP A 1 84 ? -10.748 7.825 14.873 1.00 70.25 84 ASP A N 1
ATOM 716 C CA . ASP A 1 84 ? -11.124 8.459 16.140 1.00 70.25 84 ASP A CA 1
ATOM 717 C C . ASP A 1 84 ? -12.070 9.656 15.927 1.00 70.25 84 ASP A C 1
ATOM 719 O O . ASP A 1 84 ? -12.980 9.891 16.722 1.00 70.25 84 ASP A O 1
ATOM 723 N N . ARG A 1 85 ? -11.901 10.421 14.834 1.00 63.03 85 ARG A N 1
ATOM 724 C CA . ARG A 1 85 ? -12.759 11.584 14.511 1.00 63.03 85 ARG A CA 1
ATOM 725 C C . ARG A 1 85 ? -14.112 11.218 13.926 1.00 63.03 85 ARG A C 1
ATOM 727 O O . ARG A 1 85 ? -15.049 12.011 14.000 1.00 63.03 85 ARG A O 1
ATOM 734 N N . LYS A 1 86 ? -14.216 10.058 13.294 1.00 55.12 86 LYS A N 1
ATOM 735 C CA . LYS A 1 86 ? -15.485 9.516 12.829 1.00 55.12 86 LYS A CA 1
ATOM 736 C C . LYS A 1 86 ? -15.695 8.265 13.642 1.00 55.12 86 LYS A C 1
ATOM 738 O O . LYS A 1 86 ? -15.010 7.301 13.354 1.00 55.12 86 LYS A O 1
ATOM 743 N N . GLY A 1 87 ? -16.633 8.259 14.592 1.00 51.03 87 GLY A N 1
ATOM 744 C CA . GLY A 1 87 ? -17.165 6.997 15.107 1.00 51.03 87 GLY A CA 1
ATOM 745 C C . GLY A 1 87 ? -17.521 6.135 13.897 1.00 51.03 87 GLY A C 1
ATOM 746 O O . GLY A 1 87 ? -18.478 6.435 13.183 1.00 51.03 87 GLY A O 1
ATOM 747 N N . PHE A 1 88 ? -16.633 5.201 13.563 1.00 47.16 88 PHE A N 1
ATOM 748 C CA . PHE A 1 88 ? -16.603 4.55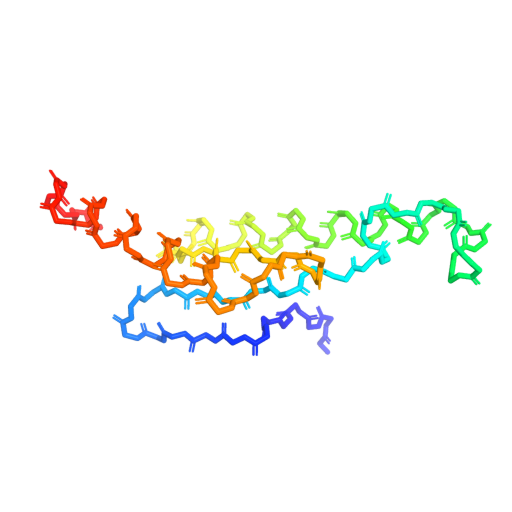3 12.263 1.00 47.16 88 PHE A CA 1
ATOM 749 C C . PHE A 1 88 ? -17.707 3.505 12.309 1.00 47.16 88 PHE A C 1
ATOM 751 O O . PHE A 1 88 ? -17.488 2.367 12.713 1.00 47.16 88 PHE A O 1
ATOM 758 N N . ASN A 1 89 ? -18.925 3.931 11.980 1.00 43.47 89 ASN A N 1
ATOM 759 C CA . ASN A 1 89 ? -20.004 3.022 11.638 1.00 43.47 89 ASN A CA 1
ATOM 760 C C . ASN A 1 89 ? -19.588 2.342 10.334 1.00 43.47 89 ASN A C 1
ATOM 762 O O . ASN A 1 89 ? -19.648 2.947 9.260 1.00 43.47 89 ASN A O 1
ATOM 766 N N . LEU A 1 90 ? -19.060 1.131 10.491 1.00 49.00 90 LEU A N 1
ATOM 767 C CA . LEU A 1 90 ? -18.817 0.168 9.428 1.00 49.00 90 LEU A CA 1
ATOM 768 C C . LEU A 1 90 ? -20.140 -0.495 9.037 1.00 49.00 90 LEU A C 1
ATOM 770 O O . LEU A 1 90 ? -20.912 -0.826 9.965 1.00 49.00 90 LEU A O 1
#